Protein AF-A0A2S9V8E5-F1 (afdb_monomer)

Nearest PDB structures (foldseek):
  2w1t-assembly1_A  TM=8.096E-01  e=1.815E-01  Bacillus subtilis
  2w1t-assembly1_B  TM=8.070E-01  e=4.141E-01  Bacillus subtilis
  2x1k-assembly1_A-2  TM=2.924E-01  e=3.487E+00  Deinococcus radiodurans
  8yt8-assembly1_D  TM=3.284E-01  e=6.473E+00  Mus musculus
  6xty-assembly1_4  TM=3.340E-01  e=8.521E+00  Homo sapiens

Sequence (74 aa):
MSYQYIVSKNGEIPLPDNMCDELMLKLGDILTCEVTKNKSLTLQKHTDQTLSDAQLKVAGNLTRIIEFNPDDYN

Foldseek 3Di:
DDDDDDQDPVRHDDQDPVNCVVLVHDQQFKWFWDQDPVRDIDTHGDPDSPDDPVVQVVVVRMDGHHDDDPVVPD

Solvent-accessible surface area (backbone atoms only — not comparable to full-atom values): 4935 Å² total; per-residue (Å²): 139,87,85,87,80,77,65,42,100,88,70,48,74,85,76,54,68,71,57,27,61,77,68,69,56,53,82,64,42,33,28,37,53,47,74,46,98,85,75,43,82,44,80,42,80,42,89,69,71,79,72,49,74,71,56,32,64,72,65,70,38,44,47,64,42,66,87,86,60,78,76,82,79,113

Secondary structure (DSSP, 8-state):
-----PPPTTS-----HHHHHHTT--TT-EEEEEE-TTS-EEEEE-S-TT--HHHHHHHSSEEE-----GGGG-

pLDDT: mean 86.59, std 7.83, range [55.62, 95.12]

Radius of gyration: 13.28 Å; Cα contacts (8 Å, |Δi|>4): 70; chains: 1; bounding box: 33×28×32 Å

Mean predicted aligned error: 5.09 Å

Structure (mmCIF, N/CA/C/O backbone):
data_AF-A0A2S9V8E5-F1
#
_entry.id   AF-A0A2S9V8E5-F1
#
loop_
_atom_site.group_PDB
_atom_site.id
_atom_site.type_symbol
_atom_site.label_atom_id
_atom_site.label_alt_id
_atom_site.label_comp_id
_atom_site.label_asym_id
_atom_site.label_entity_id
_atom_site.label_seq_id
_atom_site.pdbx_PDB_ins_code
_atom_site.Cartn_x
_atom_site.Cartn_y
_atom_site.Cartn_z
_atom_site.occupancy
_atom_site.B_iso_or_equiv
_atom_site.auth_seq_id
_atom_site.auth_comp_id
_atom_site.auth_asym_id
_atom_site.auth_atom_id
_atom_site.pdbx_PDB_model_num
ATOM 1 N N . MET A 1 1 ? -18.334 -3.736 3.645 1.00 68.38 1 MET A N 1
ATOM 2 C CA . MET A 1 1 ? -17.570 -4.493 4.657 1.00 68.38 1 MET A CA 1
ATOM 3 C C . MET A 1 1 ? -16.639 -3.522 5.358 1.00 68.38 1 MET A C 1
ATOM 5 O O . MET A 1 1 ? -16.180 -2.595 4.702 1.00 68.38 1 MET A O 1
ATOM 9 N N . SER A 1 2 ? -16.439 -3.658 6.665 1.00 77.94 2 SER A N 1
ATOM 10 C CA . SER A 1 2 ? -15.620 -2.730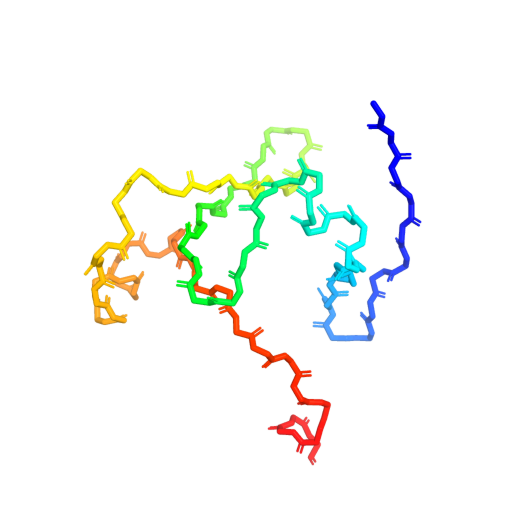 7.452 1.00 77.94 2 SER A CA 1
ATOM 11 C C . SER A 1 2 ? -14.731 -3.511 8.403 1.00 77.94 2 SER A C 1
ATOM 13 O O . SER A 1 2 ? -15.230 -4.370 9.128 1.00 77.94 2 SER A O 1
ATOM 15 N N . TYR A 1 3 ? -13.452 -3.162 8.425 1.00 79.94 3 TYR A N 1
ATOM 16 C CA . TYR A 1 3 ? -12.469 -3.710 9.346 1.00 79.94 3 TYR A CA 1
ATOM 17 C C . TYR A 1 3 ? -12.009 -2.621 10.315 1.00 79.94 3 TYR A C 1
ATOM 19 O O . TYR A 1 3 ? -12.009 -1.437 9.972 1.00 79.94 3 TYR A O 1
ATOM 27 N N . GLN A 1 4 ? -11.632 -3.015 11.529 1.00 84.88 4 GLN A N 1
ATOM 28 C CA . GLN A 1 4 ? -11.022 -2.125 12.511 1.00 84.88 4 GLN A CA 1
ATOM 29 C C . GLN A 1 4 ? -9.673 -2.701 12.917 1.00 84.88 4 GLN A C 1
ATOM 31 O O . GLN A 1 4 ? -9.594 -3.847 13.353 1.00 84.88 4 GLN A O 1
ATOM 36 N N . TYR A 1 5 ? -8.631 -1.886 12.785 1.00 81.88 5 TYR A N 1
ATOM 37 C CA . TYR A 1 5 ? -7.271 -2.234 13.169 1.00 81.88 5 TYR A CA 1
ATOM 38 C C . TYR A 1 5 ? -6.668 -1.120 14.012 1.00 81.88 5 TYR A C 1
ATOM 40 O O . TYR A 1 5 ? -6.984 0.059 13.836 1.00 81.88 5 TYR A O 1
ATOM 48 N N . ILE A 1 6 ? -5.786 -1.512 14.925 1.00 85.25 6 ILE A N 1
ATOM 49 C CA . ILE A 1 6 ? -4.948 -0.580 15.667 1.00 85.25 6 ILE A CA 1
ATOM 50 C C . ILE A 1 6 ? -3.730 -0.300 14.794 1.00 85.25 6 ILE A C 1
ATOM 52 O O . ILE A 1 6 ? -3.048 -1.228 14.364 1.00 85.25 6 ILE A O 1
ATOM 56 N N . VAL A 1 7 ? -3.487 0.979 14.524 1.00 85.50 7 VAL A N 1
ATOM 57 C CA . VAL A 1 7 ? -2.265 1.424 13.857 1.00 85.50 7 VAL A CA 1
ATOM 58 C C . VAL A 1 7 ? -1.090 1.161 14.794 1.00 85.50 7 VAL A C 1
ATOM 60 O O . VAL A 1 7 ? -1.133 1.533 15.969 1.00 85.50 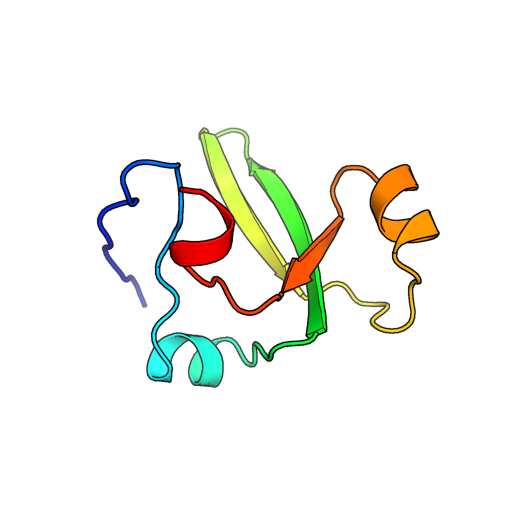7 VAL A O 1
ATOM 63 N N . SER A 1 8 ? -0.063 0.496 14.278 1.00 82.88 8 SER A N 1
ATOM 64 C CA . SER A 1 8 ? 1.144 0.159 15.028 1.00 82.88 8 SER A CA 1
ATOM 65 C C . SER A 1 8 ? 1.943 1.408 15.418 1.00 82.88 8 SER A C 1
ATOM 67 O O . SER A 1 8 ? 1.678 2.523 14.964 1.00 82.88 8 SER A O 1
ATOM 69 N N . LYS A 1 9 ? 2.926 1.228 16.310 1.00 82.62 9 LYS A N 1
ATOM 70 C CA . LYS A 1 9 ? 3.680 2.324 16.942 1.00 82.62 9 LYS A CA 1
ATOM 71 C C . LYS A 1 9 ? 4.321 3.310 15.951 1.00 82.62 9 LYS A C 1
ATOM 73 O O . LYS A 1 9 ? 4.488 4.469 16.322 1.00 82.62 9 LYS A O 1
ATOM 78 N N . ASN A 1 10 ? 4.657 2.887 14.727 1.00 81.69 10 ASN A N 1
ATOM 79 C CA . ASN A 1 10 ? 5.271 3.749 13.715 1.00 81.69 10 ASN A CA 1
ATOM 80 C C . ASN A 1 10 ? 4.300 4.126 12.583 1.00 81.69 10 ASN A C 1
ATOM 82 O O . ASN A 1 10 ? 4.735 4.594 11.532 1.00 81.69 10 ASN A O 1
ATOM 86 N N . GLY A 1 11 ? 2.989 3.960 12.776 1.00 78.94 11 GLY A N 1
ATOM 87 C CA . GLY A 1 11 ? 1.996 4.316 11.762 1.00 78.94 11 GLY A CA 1
ATOM 88 C C . GLY A 1 11 ? 1.658 3.189 10.783 1.00 78.94 11 GLY A C 1
ATOM 89 O O . GLY A 1 11 ? 0.972 3.442 9.794 1.00 78.94 11 GLY A O 1
ATOM 90 N N . GLU A 1 12 ? 2.116 1.959 11.030 1.00 83.50 12 GLU A N 1
ATOM 91 C CA . GLU A 1 12 ? 1.860 0.819 10.150 1.00 83.50 12 GLU A CA 1
ATOM 92 C C . GLU A 1 12 ? 0.409 0.337 10.280 1.00 83.50 12 GLU A C 1
ATOM 94 O O . GLU A 1 12 ? -0.117 0.169 11.385 1.00 83.50 12 GLU A O 1
ATOM 99 N N . ILE A 1 13 ? -0.241 0.091 9.141 1.00 84.50 13 ILE A N 1
ATOM 100 C CA . ILE A 1 13 ? -1.594 -0.469 9.082 1.00 84.50 13 ILE A CA 1
ATOM 101 C C . ILE A 1 13 ? -1.458 -1.956 8.738 1.00 84.50 13 ILE A C 1
ATOM 103 O O . ILE A 1 13 ? -0.981 -2.265 7.644 1.00 84.50 13 ILE A O 1
ATOM 107 N N . PRO A 1 14 ? -1.851 -2.882 9.630 1.00 82.38 14 PRO A N 1
ATOM 108 C CA . PRO A 1 14 ? -1.773 -4.303 9.328 1.00 82.38 14 PRO A CA 1
ATOM 109 C C . PRO A 1 14 ? -2.752 -4.661 8.205 1.00 82.38 14 PRO A C 1
ATOM 111 O O . PRO A 1 14 ? -3.932 -4.313 8.260 1.00 82.38 14 PRO A O 1
ATOM 114 N N . LEU A 1 15 ? -2.251 -5.381 7.202 1.00 83.56 15 LEU A N 1
ATOM 115 C CA . LEU A 1 15 ? -3.025 -5.926 6.088 1.00 83.56 15 LEU A CA 1
ATOM 116 C C . LEU A 1 15 ? -2.986 -7.459 6.173 1.00 83.56 15 LEU A C 1
ATOM 118 O O . LEU A 1 15 ? -2.044 -8.065 5.670 1.00 83.56 15 LEU A O 1
ATOM 122 N N . PRO A 1 16 ? -3.943 -8.098 6.868 1.00 83.19 16 PRO A N 1
ATOM 123 C CA . PRO A 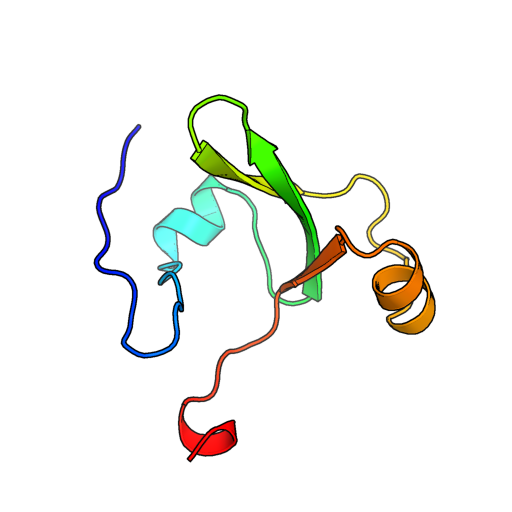1 16 ? -3.979 -9.554 6.973 1.00 83.19 16 PRO A CA 1
ATOM 124 C C . PRO A 1 16 ? -4.337 -10.219 5.634 1.00 83.19 16 PRO A C 1
ATOM 126 O O . PRO A 1 16 ? -5.024 -9.621 4.805 1.00 83.19 16 PRO A O 1
ATOM 129 N N . ASP A 1 17 ? -3.906 -11.470 5.444 1.00 83.69 17 ASP A N 1
ATOM 130 C CA . ASP A 1 17 ? -3.999 -12.202 4.167 1.00 83.69 17 ASP A CA 1
ATOM 131 C C . ASP A 1 17 ? -5.405 -12.198 3.557 1.00 83.69 17 ASP A C 1
ATOM 133 O O . ASP A 1 17 ? -5.575 -11.931 2.370 1.00 83.69 17 ASP A O 1
ATOM 137 N N . ASN A 1 18 ? -6.435 -12.396 4.382 1.00 85.06 18 ASN A N 1
ATOM 138 C CA . ASN A 1 18 ? -7.826 -12.370 3.936 1.00 85.06 18 ASN A CA 1
ATOM 139 C C . ASN A 1 18 ? -8.234 -11.010 3.341 1.00 85.06 18 ASN A C 1
ATOM 141 O O . ASN A 1 18 ? -8.980 -10.958 2.368 1.00 85.06 18 ASN A O 1
ATOM 145 N N . MET A 1 19 ? -7.734 -9.908 3.902 1.00 83.94 19 MET A N 1
ATOM 146 C CA . MET A 1 19 ? -7.974 -8.564 3.380 1.00 83.94 19 MET A CA 1
ATOM 147 C C . MET A 1 19 ? -7.181 -8.328 2.091 1.00 83.94 19 MET A C 1
ATOM 149 O O . MET A 1 19 ? -7.702 -7.707 1.165 1.00 83.94 19 MET A O 1
ATOM 153 N N . CYS A 1 20 ? -5.949 -8.834 2.005 1.00 86.00 20 CYS A N 1
ATOM 154 C CA . CYS A 1 20 ? -5.152 -8.781 0.778 1.00 86.00 20 CYS A CA 1
ATOM 155 C C . CYS A 1 20 ? -5.843 -9.520 -0.374 1.00 86.00 20 CYS A C 1
ATOM 157 O O . CYS A 1 20 ? -5.945 -8.966 -1.469 1.00 86.00 20 CYS A O 1
ATOM 159 N N . ASP A 1 21 ? -6.386 -10.711 -0.119 1.00 87.69 21 ASP A N 1
ATOM 160 C CA . ASP A 1 21 ? -7.129 -11.498 -1.107 1.00 87.69 21 ASP A CA 1
ATOM 161 C C . ASP A 1 21 ? -8.403 -10.782 -1.571 1.00 87.69 21 ASP A C 1
ATOM 163 O O . ASP A 1 21 ? -8.648 -10.652 -2.772 1.00 87.69 21 ASP A O 1
ATOM 167 N N . GLU A 1 22 ? -9.193 -10.252 -0.634 1.00 86.75 22 GLU A N 1
ATOM 168 C CA . GLU A 1 22 ? -10.426 -9.519 -0.942 1.00 86.75 22 GLU A CA 1
ATOM 169 C C . GLU A 1 22 ? -10.178 -8.230 -1.731 1.00 86.75 22 GLU A C 1
ATOM 171 O O . GLU A 1 22 ? -10.945 -7.889 -2.634 1.00 86.75 22 GLU A O 1
ATOM 176 N N . LEU A 1 23 ? -9.107 -7.507 -1.399 1.00 85.56 23 LEU A N 1
ATOM 177 C CA . LEU A 1 23 ? -8.712 -6.278 -2.087 1.00 85.56 23 LEU A CA 1
ATOM 178 C C . LEU A 1 23 ? -7.844 -6.543 -3.325 1.00 85.56 23 LEU A C 1
ATOM 180 O O . LEU A 1 23 ? -7.481 -5.597 -4.027 1.00 85.56 23 LEU A O 1
ATOM 184 N N . MET A 1 24 ? -7.528 -7.811 -3.612 1.00 89.44 24 MET A N 1
ATOM 185 C CA . MET A 1 24 ? -6.653 -8.240 -4.708 1.00 89.44 24 MET A CA 1
ATOM 186 C C . MET A 1 24 ? -5.293 -7.518 -4.701 1.00 89.44 24 MET A C 1
ATOM 188 O O . MET A 1 24 ? -4.759 -7.137 -5.753 1.00 89.44 24 MET A O 1
ATOM 192 N N . LEU A 1 25 ? -4.749 -7.324 -3.499 1.00 90.00 25 LEU A N 1
ATOM 193 C CA . LEU A 1 25 ? -3.456 -6.702 -3.241 1.00 90.00 25 LEU A CA 1
ATOM 194 C C . LEU A 1 25 ? -2.368 -7.764 -3.110 1.00 90.00 25 LEU A C 1
ATOM 196 O O . LEU A 1 25 ? -2.571 -8.814 -2.505 1.00 90.00 25 LEU A O 1
ATOM 200 N N . LYS A 1 26 ? -1.196 -7.480 -3.675 1.00 91.50 26 LYS A N 1
ATOM 201 C CA . LYS A 1 26 ? -0.022 -8.356 -3.644 1.00 91.50 26 LYS A CA 1
ATOM 202 C C . LYS A 1 26 ? 1.242 -7.550 -3.385 1.00 91.50 26 LYS A C 1
ATOM 204 O O . LYS A 1 26 ? 1.323 -6.374 -3.741 1.00 91.50 26 LYS A O 1
ATOM 209 N N . LEU A 1 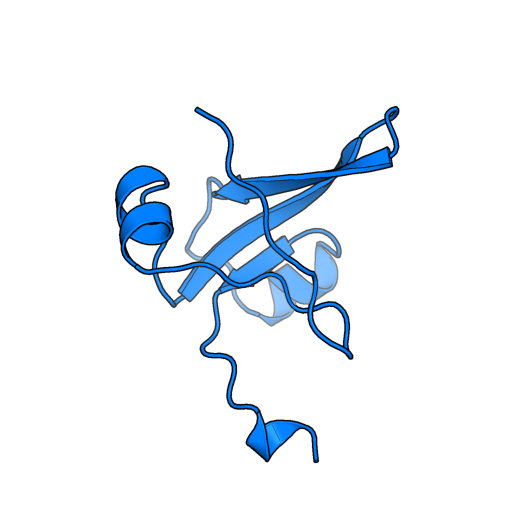27 ? 2.260 -8.206 -2.826 1.00 90.50 27 LEU A N 1
ATOM 210 C CA . LEU A 1 27 ? 3.607 -7.640 -2.769 1.00 90.50 27 LEU A CA 1
ATOM 211 C C . LEU A 1 27 ? 4.039 -7.181 -4.169 1.00 90.50 27 LEU A C 1
ATOM 213 O O . LEU A 1 27 ? 3.855 -7.892 -5.158 1.00 90.50 27 LEU A O 1
ATOM 217 N N . GLY A 1 28 ? 4.599 -5.979 -4.241 1.00 91.06 28 GLY A N 1
ATOM 218 C CA . GLY A 1 28 ? 5.019 -5.338 -5.479 1.00 91.06 28 GLY A CA 1
ATOM 219 C C . GLY A 1 28 ? 3.947 -4.505 -6.181 1.00 91.06 28 GLY A C 1
ATOM 220 O O . GLY A 1 28 ? 4.323 -3.737 -7.068 1.00 91.06 28 GLY A O 1
ATOM 221 N N . ASP A 1 29 ? 2.667 -4.590 -5.794 1.00 94.25 29 ASP A N 1
ATOM 222 C CA . ASP A 1 29 ? 1.627 -3.729 -6.366 1.00 94.25 29 ASP A CA 1
ATOM 223 C C . ASP A 1 29 ? 1.897 -2.251 -6.050 1.00 94.25 29 ASP A C 1
ATOM 225 O O . ASP A 1 29 ? 2.376 -1.890 -4.977 1.00 94.25 29 ASP A O 1
ATOM 229 N N . ILE A 1 30 ? 1.543 -1.380 -6.983 1.00 95.12 30 ILE A N 1
ATOM 230 C CA . ILE A 1 30 ? 1.617 0.070 -6.869 1.00 95.12 30 ILE A CA 1
ATOM 231 C C . ILE A 1 30 ? 0.247 0.592 -6.452 1.00 95.12 30 ILE A C 1
ATOM 233 O O . ILE A 1 30 ? -0.763 0.304 -7.102 1.00 95.12 30 ILE A O 1
ATOM 237 N N . LEU A 1 31 ? 0.219 1.380 -5.383 1.00 94.12 31 LEU A N 1
ATOM 238 C CA . LEU A 1 31 ? -0.968 2.024 -4.842 1.00 94.12 31 LEU A CA 1
ATOM 239 C C . LEU A 1 31 ? -0.849 3.542 -4.936 1.00 94.12 31 LEU A C 1
ATOM 241 O O . LEU A 1 31 ? 0.222 4.107 -4.724 1.00 94.12 31 LEU A O 1
ATOM 245 N N . THR A 1 32 ? -1.974 4.197 -5.188 1.00 94.38 32 THR A N 1
ATOM 246 C CA . THR A 1 32 ? -2.164 5.625 -4.958 1.00 94.38 32 THR A CA 1
ATOM 247 C C . THR A 1 32 ? -2.590 5.848 -3.506 1.00 94.38 32 THR A C 1
ATOM 249 O O . THR A 1 32 ? -3.545 5.225 -3.036 1.00 94.38 32 THR A O 1
ATOM 252 N N . CYS A 1 33 ? -1.897 6.754 -2.820 1.00 92.25 33 CYS A N 1
ATOM 253 C CA . CYS A 1 33 ? -2.143 7.177 -1.447 1.00 92.25 33 CYS A CA 1
ATOM 254 C C . CYS A 1 33 ? -2.686 8.607 -1.428 1.00 92.25 33 CYS A C 1
ATOM 256 O O . CYS A 1 33 ? -1.969 9.552 -1.759 1.00 92.25 33 CYS A O 1
ATOM 258 N N . GLU A 1 34 ? -3.927 8.788 -0.986 1.00 91.38 34 GLU A N 1
ATOM 259 C CA . GLU A 1 34 ? -4.569 10.106 -0.938 1.00 91.38 34 GLU A CA 1
ATOM 260 C C . GLU A 1 34 ? -5.293 10.339 0.384 1.00 91.38 34 GLU A C 1
ATOM 262 O O . GLU A 1 34 ? -5.889 9.426 0.960 1.00 91.38 34 GLU A O 1
ATOM 267 N N . VAL A 1 35 ? -5.281 11.588 0.856 1.00 91.62 35 VAL A N 1
ATOM 268 C CA . VAL A 1 35 ? -6.078 12.019 2.009 1.00 91.62 35 VAL A CA 1
ATOM 269 C C . VAL A 1 35 ? -7.334 12.717 1.509 1.00 91.62 35 VAL A C 1
ATOM 271 O O . VAL A 1 35 ? -7.281 13.744 0.834 1.00 91.62 35 VAL A O 1
ATOM 274 N N . THR A 1 36 ? -8.487 12.169 1.870 1.00 90.38 36 THR A N 1
ATOM 275 C CA . THR A 1 36 ? -9.788 12.752 1.532 1.00 90.38 36 THR A CA 1
ATOM 276 C C . THR A 1 36 ? -10.117 13.952 2.423 1.00 90.38 36 THR A C 1
ATOM 278 O O . THR A 1 36 ? -9.568 14.125 3.513 1.00 90.38 36 THR A O 1
ATOM 281 N N . LYS A 1 37 ? -11.103 14.761 2.011 1.00 90.25 37 LYS A N 1
ATOM 282 C CA . LYS A 1 37 ? -11.597 15.911 2.797 1.00 90.25 37 LYS A CA 1
ATOM 283 C C . LYS A 1 37 ? -12.063 15.534 4.210 1.00 90.25 37 LYS A C 1
ATOM 285 O O . LYS A 1 37 ? -11.975 16.355 5.117 1.00 90.25 37 LYS A O 1
ATOM 290 N N . ASN A 1 38 ? -12.493 14.288 4.406 1.00 92.44 38 ASN A N 1
ATOM 291 C CA . ASN A 1 38 ? -12.936 13.765 5.699 1.00 92.44 38 ASN A CA 1
ATOM 292 C C . ASN A 1 38 ? -11.772 13.276 6.578 1.00 92.44 38 ASN A C 1
ATOM 294 O O . ASN A 1 38 ? -12.006 12.617 7.587 1.00 92.44 38 ASN A O 1
ATOM 298 N N . LYS A 1 39 ? -10.524 13.594 6.204 1.00 86.75 39 LYS A N 1
ATOM 299 C CA . LYS A 1 39 ? -9.294 13.149 6.876 1.00 86.75 39 LYS A CA 1
ATOM 300 C C . LYS A 1 39 ? -9.143 11.625 6.910 1.00 86.75 39 LYS A C 1
ATOM 302 O O . LYS A 1 39 ? -8.533 11.082 7.825 1.00 86.75 39 LYS A O 1
ATOM 307 N N . SER A 1 40 ? -9.688 10.935 5.910 1.00 87.69 40 SER A N 1
ATOM 308 C CA . SER A 1 40 ? -9.488 9.496 5.721 1.00 87.69 40 SER A CA 1
ATOM 309 C C . SER A 1 40 ? -8.378 9.257 4.705 1.00 87.69 40 SER A C 1
ATOM 311 O O . SER A 1 40 ? -8.393 9.881 3.640 1.00 87.69 40 SER A O 1
ATOM 313 N N . LEU A 1 41 ? -7.450 8.353 5.028 1.00 88.06 41 LEU A N 1
ATOM 314 C CA . LEU A 1 41 ? -6.458 7.840 4.087 1.00 88.06 41 LEU A CA 1
ATOM 315 C C . LEU A 1 41 ? -7.134 6.839 3.147 1.00 88.06 41 LEU A C 1
ATOM 317 O O . LEU A 1 41 ? -7.862 5.953 3.591 1.00 88.06 41 LEU A O 1
ATOM 321 N N . THR A 1 42 ? -6.884 6.988 1.855 1.00 89.81 42 THR A N 1
ATOM 322 C CA . THR A 1 42 ? -7.352 6.080 0.809 1.00 89.81 42 THR A CA 1
ATOM 323 C C . THR A 1 42 ? -6.160 5.443 0.122 1.00 89.81 42 THR A C 1
ATOM 325 O O . THR A 1 42 ? -5.179 6.120 -0.185 1.00 89.81 42 THR A O 1
ATOM 328 N N . LEU A 1 43 ? -6.260 4.130 -0.076 1.00 89.81 43 LEU A N 1
ATOM 329 C CA . LEU A 1 43 ? -5.289 3.306 -0.779 1.00 89.81 43 LEU A CA 1
ATOM 330 C C . LEU A 1 43 ? -6.022 2.653 -1.943 1.00 89.81 43 LEU A C 1
ATOM 332 O O . LEU A 1 43 ? -6.949 1.871 -1.731 1.00 89.81 43 LEU A O 1
ATOM 336 N N . GLN A 1 44 ? -5.635 2.997 -3.165 1.00 91.00 44 GLN A N 1
ATOM 337 C CA . GLN A 1 44 ? -6.241 2.444 -4.372 1.00 91.00 44 GLN A CA 1
ATOM 338 C C . GLN A 1 44 ? -5.165 1.859 -5.272 1.00 91.00 44 GLN A C 1
ATOM 340 O O . GLN A 1 44 ? -4.123 2.475 -5.470 1.00 91.00 44 GLN A O 1
ATOM 345 N N . LYS A 1 45 ? -5.427 0.692 -5.864 1.00 92.75 45 LYS A N 1
ATOM 346 C CA . LYS A 1 45 ? -4.516 0.096 -6.840 1.00 92.75 45 LYS A CA 1
ATOM 347 C C . LYS A 1 45 ? -4.340 1.027 -8.038 1.00 92.75 45 LYS A C 1
ATOM 349 O O . LYS A 1 45 ? -5.319 1.435 -8.664 1.00 92.75 45 LYS A O 1
ATOM 354 N N . HIS A 1 46 ? -3.093 1.385 -8.323 1.00 94.56 46 HIS A N 1
ATOM 355 C CA . HIS A 1 46 ? -2.764 2.254 -9.440 1.00 94.56 46 HIS A CA 1
ATOM 356 C C . HIS A 1 46 ? -2.967 1.512 -10.766 1.00 94.56 46 HIS A C 1
ATOM 358 O O . HIS A 1 46 ? -2.762 0.301 -10.848 1.00 94.56 46 HIS A O 1
ATOM 364 N N . THR A 1 47 ? -3.369 2.214 -11.822 1.00 92.56 47 THR A N 1
ATOM 365 C CA . THR A 1 47 ? -3.632 1.566 -13.116 1.00 92.56 47 THR A CA 1
ATOM 366 C C . THR A 1 47 ? -2.343 1.064 -13.771 1.00 92.56 47 THR A C 1
ATOM 368 O O . THR A 1 47 ? -2.335 -0.018 -14.354 1.00 92.56 47 THR A O 1
ATOM 371 N N . ASP A 1 48 ? -1.248 1.820 -13.653 1.00 93.19 48 ASP A N 1
ATOM 372 C CA . ASP A 1 48 ? 0.053 1.450 -14.217 1.00 93.19 48 ASP A CA 1
ATOM 373 C C . ASP A 1 48 ? 0.954 0.756 -13.184 1.00 93.19 48 ASP A C 1
ATOM 375 O O . ASP A 1 48 ? 1.570 1.379 -12.323 1.00 93.19 48 ASP A O 1
ATOM 379 N N . GLN A 1 49 ? 1.057 -0.564 -13.285 1.00 94.81 49 GLN A N 1
ATOM 380 C CA . GLN A 1 49 ? 1.868 -1.387 -12.382 1.00 94.81 49 GLN A CA 1
ATOM 381 C C . GLN A 1 49 ? 3.334 -1.525 -12.829 1.00 94.81 49 GLN A C 1
ATOM 383 O O . GLN A 1 49 ? 4.114 -2.234 -12.193 1.00 94.81 49 GLN A O 1
ATOM 388 N N . THR A 1 50 ? 3.725 -0.865 -13.922 1.00 94.25 50 THR A N 1
ATOM 389 C CA . THR A 1 50 ? 5.058 -1.004 -14.531 1.00 94.25 50 THR A CA 1
ATOM 390 C C . THR A 1 50 ? 6.029 0.106 -14.135 1.00 94.25 50 THR A C 1
ATOM 392 O O . THR A 1 50 ? 7.204 0.056 -14.500 1.00 94.25 50 THR A O 1
ATOM 39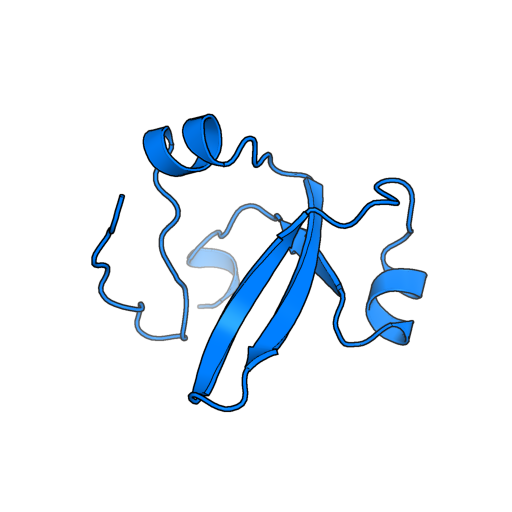5 N N . LEU A 1 51 ? 5.564 1.095 -13.363 1.00 93.62 51 LEU A N 1
ATOM 396 C CA . LEU A 1 51 ? 6.375 2.238 -12.958 1.00 93.62 51 LEU A CA 1
ATOM 397 C C . LEU A 1 51 ? 7.575 1.809 -12.107 1.00 93.62 51 LEU A C 1
ATOM 399 O O . LEU A 1 51 ? 7.474 0.969 -11.212 1.00 93.62 51 LEU A O 1
ATOM 403 N N . SER A 1 52 ? 8.716 2.431 -12.382 1.00 92.31 52 SER A N 1
ATOM 404 C CA . SER A 1 52 ? 9.962 2.259 -11.631 1.00 92.31 52 SER A CA 1
ATOM 405 C C . SER A 1 52 ? 9.971 3.078 -10.343 1.00 92.31 52 SER A C 1
ATOM 407 O O . SER A 1 52 ? 9.331 4.125 -10.259 1.00 92.31 52 SER A O 1
ATOM 409 N N . ASP A 1 53 ? 10.772 2.679 -9.355 1.00 88.62 53 ASP A N 1
ATOM 410 C CA . ASP A 1 53 ? 10.831 3.372 -8.058 1.00 88.62 53 ASP A CA 1
ATOM 411 C C . ASP A 1 53 ? 11.244 4.851 -8.176 1.00 88.62 53 ASP A C 1
ATOM 413 O O . ASP A 1 53 ? 10.816 5.691 -7.383 1.00 88.62 53 ASP A O 1
ATOM 417 N N . ALA A 1 54 ? 12.028 5.203 -9.203 1.00 91.69 54 ALA A N 1
ATOM 418 C CA . ALA A 1 54 ? 12.350 6.593 -9.520 1.00 91.69 54 ALA A CA 1
ATOM 419 C C . ALA A 1 54 ? 11.100 7.397 -9.921 1.00 91.69 54 ALA A C 1
ATOM 421 O O . ALA A 1 54 ? 10.941 8.539 -9.493 1.00 91.69 54 ALA A O 1
ATOM 422 N N . GLN A 1 55 ? 10.192 6.800 -10.696 1.00 91.88 55 GLN A N 1
ATOM 423 C CA . GLN A 1 55 ? 8.930 7.430 -11.091 1.00 91.88 55 GLN A CA 1
ATOM 424 C C . GLN A 1 55 ? 7.954 7.530 -9.914 1.00 91.88 55 GLN A C 1
ATOM 426 O O . GLN A 1 55 ? 7.300 8.561 -9.768 1.00 91.88 55 GLN A O 1
ATOM 431 N N . LEU A 1 56 ? 7.905 6.518 -9.038 1.00 91.56 56 LEU A N 1
ATOM 432 C CA . LEU A 1 56 ? 7.084 6.562 -7.820 1.00 91.56 56 LEU A CA 1
ATOM 433 C C . LEU A 1 56 ? 7.504 7.732 -6.919 1.00 91.56 56 LEU A C 1
ATOM 435 O O . LEU A 1 56 ? 6.656 8.502 -6.468 1.00 91.56 56 LEU A O 1
ATOM 439 N N . LYS A 1 57 ? 8.818 7.925 -6.725 1.00 87.75 57 LYS A N 1
ATOM 440 C CA .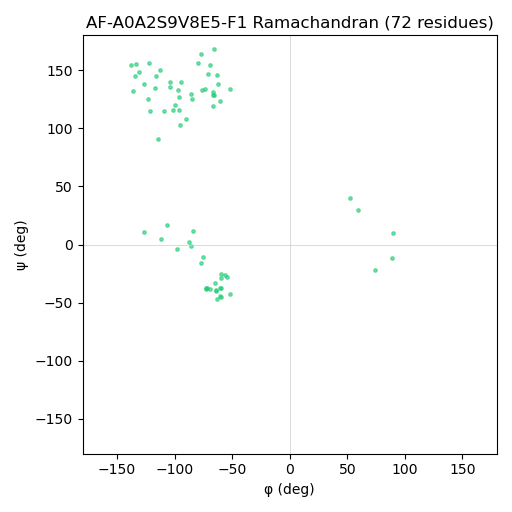 LYS A 1 57 ? 9.357 9.053 -5.946 1.00 87.75 57 LYS A CA 1
ATOM 441 C C . LYS A 1 57 ? 8.972 10.416 -6.520 1.00 87.75 57 LYS A C 1
ATOM 443 O O . LYS A 1 57 ? 8.723 11.336 -5.750 1.00 87.75 57 LYS A O 1
ATOM 448 N N . VAL A 1 58 ? 8.929 10.551 -7.846 1.00 92.06 58 VAL A N 1
ATOM 449 C CA . VAL A 1 58 ? 8.536 11.806 -8.510 1.00 92.06 58 VAL A CA 1
ATOM 450 C C . VAL A 1 58 ? 7.032 12.060 -8.391 1.00 92.06 58 VAL A C 1
ATOM 452 O O . VAL A 1 58 ? 6.632 13.207 -8.211 1.00 92.06 58 VAL A O 1
ATOM 455 N N . ALA A 1 59 ? 6.200 11.016 -8.463 1.00 90.06 59 ALA A N 1
ATOM 456 C CA . ALA A 1 59 ? 4.748 11.146 -8.339 1.00 90.06 59 ALA A CA 1
ATOM 457 C C . ALA A 1 59 ? 4.313 11.621 -6.941 1.00 90.06 59 ALA A C 1
ATOM 459 O O . ALA A 1 59 ? 3.336 12.355 -6.810 1.00 90.06 59 ALA A O 1
ATOM 460 N N . GLY A 1 60 ? 5.042 11.225 -5.891 1.00 88.31 60 GLY A N 1
ATOM 461 C CA . GLY A 1 60 ? 4.854 11.702 -4.515 1.00 88.31 60 GLY A CA 1
ATOM 462 C C . GLY A 1 60 ? 3.617 11.152 -3.791 1.00 88.31 60 GLY A C 1
ATOM 463 O O . GLY A 1 60 ? 3.605 11.113 -2.564 1.00 88.31 60 GLY A O 1
ATOM 464 N N . ASN A 1 61 ? 2.605 10.683 -4.522 1.00 91.88 61 ASN A N 1
ATOM 465 C CA . ASN A 1 61 ? 1.406 10.023 -3.997 1.00 91.88 61 ASN A CA 1
ATOM 466 C C . ASN A 1 61 ? 1.327 8.529 -4.355 1.00 91.88 61 ASN A C 1
ATOM 468 O O . ASN A 1 61 ? 0.314 7.897 -4.069 1.00 91.88 61 ASN A O 1
ATOM 472 N N . LEU A 1 62 ? 2.355 7.961 -4.991 1.00 94.00 62 LEU A N 1
ATOM 473 C CA . LEU A 1 62 ? 2.409 6.539 -5.325 1.00 94.00 62 LEU A CA 1
ATOM 474 C C . LEU A 1 62 ? 3.347 5.799 -4.375 1.00 94.00 62 LEU A C 1
ATOM 476 O O . LEU A 1 62 ? 4.433 6.280 -4.058 1.00 94.00 62 LEU A O 1
ATOM 480 N N . THR A 1 63 ? 2.946 4.601 -3.967 1.00 91.31 63 THR A N 1
ATOM 481 C CA . THR A 1 63 ? 3.756 3.698 -3.147 1.00 91.31 63 THR A CA 1
ATOM 482 C C . THR A 1 63 ? 3.721 2.284 -3.707 1.00 91.31 63 THR A C 1
ATOM 484 O O . THR A 1 63 ? 2.761 1.910 -4.378 1.00 91.31 63 THR A O 1
ATOM 487 N N . ARG A 1 64 ? 4.752 1.488 -3.424 1.00 92.50 64 ARG A N 1
ATOM 488 C CA . ARG A 1 64 ? 4.791 0.059 -3.745 1.00 92.50 64 ARG A CA 1
ATOM 489 C C . ARG A 1 64 ? 4.552 -0.742 -2.470 1.00 92.50 64 ARG A C 1
ATOM 491 O O . ARG A 1 64 ? 5.145 -0.434 -1.440 1.00 92.50 64 ARG A O 1
ATOM 498 N N . ILE A 1 65 ? 3.716 -1.774 -2.537 1.00 90.44 65 ILE A N 1
ATOM 499 C CA . ILE A 1 65 ? 3.553 -2.725 -1.438 1.00 90.44 65 ILE A CA 1
ATOM 500 C C . ILE A 1 65 ? 4.863 -3.497 -1.289 1.00 90.44 65 ILE A C 1
ATOM 502 O O . ILE A 1 65 ? 5.296 -4.186 -2.214 1.00 90.44 65 ILE A O 1
ATOM 506 N N . ILE A 1 66 ? 5.481 -3.384 -0.123 1.00 88.38 66 ILE A N 1
ATOM 507 C CA . ILE A 1 66 ? 6.693 -4.108 0.253 1.00 88.38 66 ILE A CA 1
ATOM 508 C C . ILE A 1 66 ? 6.419 -4.918 1.514 1.00 88.38 66 ILE A C 1
ATOM 510 O O . ILE A 1 66 ? 5.511 -4.595 2.281 1.00 88.38 66 ILE A O 1
ATOM 514 N N . GLU A 1 67 ? 7.196 -5.976 1.714 1.00 86.88 67 GLU A N 1
ATOM 515 C CA . GLU A 1 67 ? 7.176 -6.699 2.978 1.00 86.88 67 GLU A CA 1
ATOM 516 C C . GLU A 1 67 ? 7.703 -5.776 4.078 1.00 86.88 67 GLU A C 1
ATOM 518 O O . GLU A 1 67 ? 8.746 -5.140 3.926 1.00 86.88 67 GLU A O 1
ATOM 523 N N . PHE A 1 68 ? 6.948 -5.661 5.168 1.00 81.19 68 PHE A N 1
ATOM 524 C CA . PHE A 1 68 ? 7.388 -4.913 6.332 1.00 81.19 68 PHE A CA 1
ATOM 525 C C 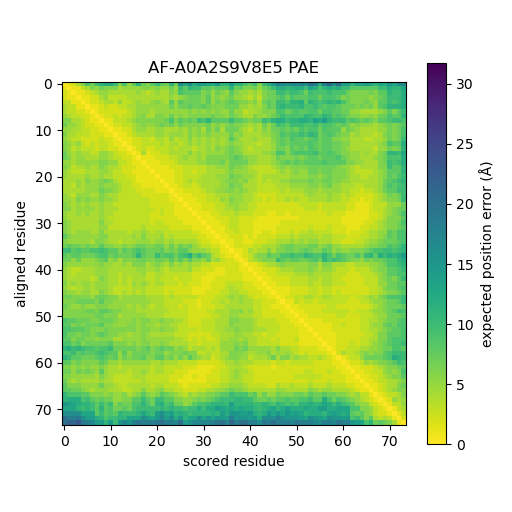. PHE A 1 68 ? 8.139 -5.857 7.267 1.00 81.19 68 PHE A C 1
ATOM 527 O O . PHE A 1 68 ? 7.519 -6.697 7.921 1.00 81.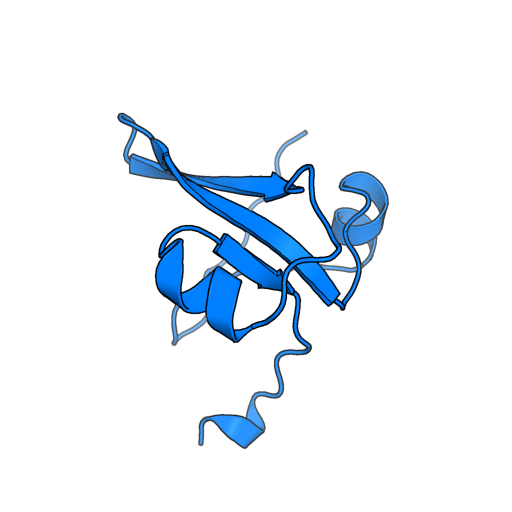19 68 PHE A O 1
ATOM 534 N N . ASN A 1 69 ? 9.460 -5.704 7.343 1.00 79.69 69 ASN A N 1
ATOM 535 C CA . ASN A 1 69 ? 10.278 -6.380 8.338 1.00 79.69 69 ASN A CA 1
ATOM 536 C C . ASN A 1 69 ? 10.513 -5.444 9.542 1.00 79.69 69 ASN A C 1
ATOM 538 O O . ASN A 1 69 ? 11.159 -4.406 9.386 1.00 79.69 69 ASN A O 1
ATOM 542 N N . PRO A 1 70 ? 10.022 -5.776 10.751 1.00 68.94 70 PRO A N 1
ATOM 543 C CA . PRO A 1 70 ? 10.204 -4.943 11.941 1.00 68.94 70 PRO A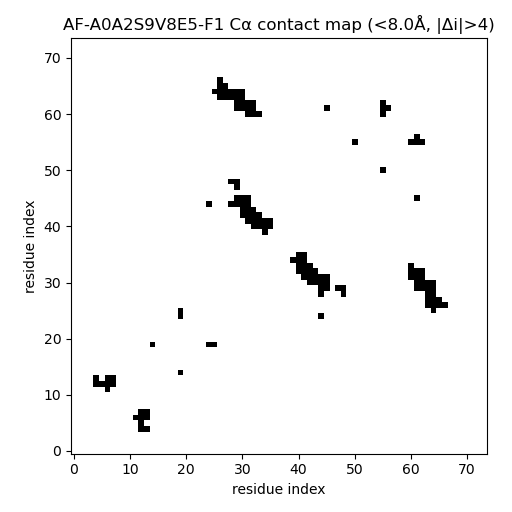 CA 1
ATOM 544 C C . PRO A 1 70 ? 11.671 -4.709 12.323 1.00 68.94 70 PRO A C 1
ATOM 546 O O . PRO A 1 70 ? 11.973 -3.707 12.972 1.00 68.94 70 PRO A O 1
ATOM 549 N N . ASP A 1 71 ? 12.566 -5.622 11.936 1.00 74.69 71 ASP A N 1
ATOM 550 C CA . ASP A 1 71 ? 14.000 -5.536 12.225 1.00 74.69 71 ASP A CA 1
ATOM 551 C C . ASP A 1 71 ? 14.738 -4.537 11.319 1.00 74.69 71 ASP A C 1
ATOM 553 O O . ASP A 1 71 ? 15.828 -4.100 11.669 1.00 74.69 71 ASP A O 1
ATOM 557 N N . ASP A 1 72 ? 14.142 -4.108 10.199 1.00 64.56 72 ASP A N 1
ATOM 558 C CA . ASP A 1 72 ? 14.757 -3.132 9.283 1.00 64.56 72 ASP A CA 1
ATOM 559 C C . ASP A 1 72 ? 14.710 -1.689 9.831 1.00 64.56 72 ASP A C 1
ATOM 561 O O . ASP A 1 72 ? 15.333 -0.782 9.274 1.00 64.56 72 ASP A O 1
ATOM 565 N N . TYR A 1 73 ? 13.955 -1.464 10.913 1.00 60.00 73 TYR A N 1
ATOM 566 C CA . TYR A 1 73 ? 13.666 -0.141 11.478 1.00 60.00 73 TYR A CA 1
ATOM 567 C C . TYR A 1 73 ? 14.007 -0.011 12.977 1.00 60.00 73 TYR A C 1
ATOM 569 O O . TYR A 1 73 ? 13.622 0.987 13.595 1.00 60.00 73 TYR A O 1
ATOM 577 N N . ASN A 1 74 ? 14.713 -0.989 13.562 1.00 55.62 74 ASN A N 1
ATOM 578 C CA . ASN A 1 74 ? 15.306 -0.925 14.911 1.00 55.62 74 ASN A CA 1
ATOM 579 C C . ASN A 1 74 ? 16.836 -0.852 14.826 1.00 55.62 74 ASN A C 1
ATOM 581 O O . ASN A 1 74 ? 17.426 -0.236 15.743 1.00 55.62 74 ASN A O 1
#

Organism: NCBI:txid2079529